Protein AF-A0A1F9KBW1-F1 (afdb_monomer)

Sequence (124 aa):
MALYDVVGKALDIPAYDLLGGRCRERVTIAHSIGLMEIDKAVEEALQVKDEGVKAIKLKGGQAPGRDLELVRRVREAMGPDIQISVDANQGYPAPNAAIRVIRAMAEYGLRYMEQPVEGIDAMA

Mean predicted aligned error: 3.18 Å

Solvent-accessible surface area (backbone atoms only — not comparable to full-atom values): 7148 Å² total; per-residue (Å²): 108,68,69,50,51,54,51,18,61,76,67,76,44,63,57,51,55,82,71,78,39,88,86,67,96,77,78,90,64,60,50,74,45,68,85,66,59,59,69,57,50,37,53,51,53,52,53,45,46,76,74,64,53,56,28,37,32,40,50,40,34,84,44,63,69,61,40,42,50,42,52,51,53,38,40,68,73,67,41,87,82,50,41,38,28,37,36,17,80,32,42,27,96,39,55,71,59,34,52,54,42,53,59,66,40,50,85,71,56,57,75,48,78,39,51,43,33,63,60,69,80,59,73,109

Radius of gyration: 18.23 Å; Cα contacts (8 Å, |Δi|>4): 181; chains: 1; bounding box: 47×36×40 Å

Nearest PDB structures (foldseek):
  3q45-assembly3_C  TM=9.424E-01  e=3.579E-09  Cytophaga hutchinsonii ATCC 33406
  5olc-assembly1_F  TM=9.541E-01  e=7.162E-09  Zobellia gal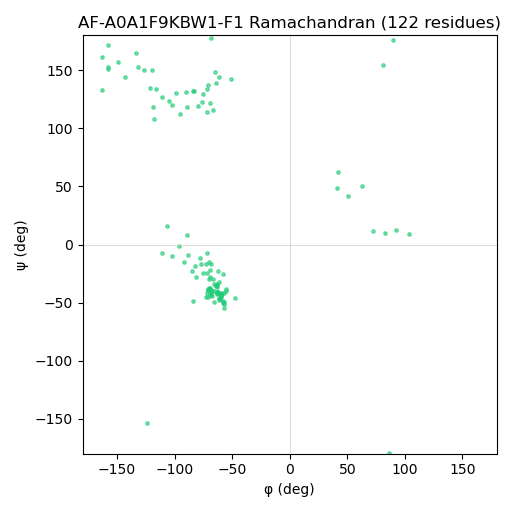actanivorans
  3jva-assembly1_C  TM=9.446E-01  e=8.654E-09  Enterococcus faecalis V583
  2p88-assembly1_C  TM=9.632E-01  e=3.055E-08  Bacillus cereus ATCC 14579
  3jva-assembly1_G  TM=9.440E-01  e=2.693E-08  Enterococcus faecalis V583

pLDDT: mean 96.61, std 2.43, range [80.75, 98.75]

Secondary structure (DSSP, 8-state):
-HHHHHHHHHTT--TTGGGTS---S--PPEEEE-S--HHHHHHHHHHHHHTT-SEEEEE--S-HHHHHHHHHHHHHHH-TTSEEEEE-TT-SSSHHHHHHHHHHHGGG-EEEEE--SSSSTTT-

Foldseek 3Di:
DVVLVVVCVVVVHDSCVVVVDDPDPDDQDAAEQDDDDLVVSLVVLLVVVVVVHQEYEYEALQALVRVLVSLVSNLVSNDLRHAYEYENVQSQDALVRLVVSVVSSVVSPHPYYHNNHPDPVRVD

Structure (mmCIF, N/CA/C/O backbone):
data_AF-A0A1F9KBW1-F1
#
_entry.id   AF-A0A1F9KBW1-F1
#
loop_
_atom_site.group_PDB
_atom_site.id
_atom_site.type_symbol
_atom_site.label_atom_id
_atom_site.label_alt_id
_atom_site.label_comp_id
_atom_site.label_asym_id
_atom_site.label_entity_id
_atom_site.label_seq_id
_atom_site.pdbx_PDB_ins_code
_atom_site.Cartn_x
_atom_site.Cartn_y
_atom_site.Cartn_z
_atom_site.occupancy
_atom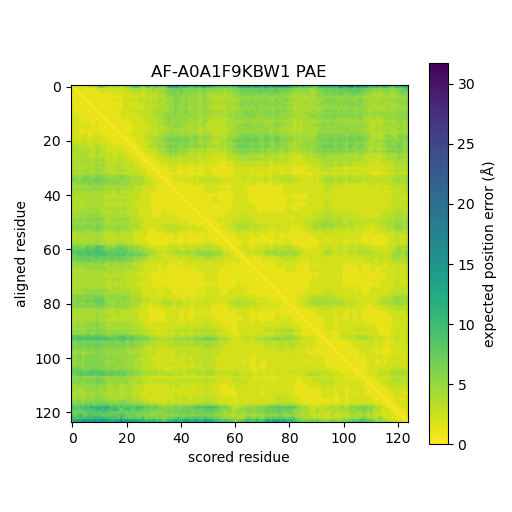_site.B_iso_or_equiv
_atom_site.auth_seq_id
_atom_site.auth_comp_id
_atom_site.auth_asym_id
_atom_site.auth_atom_id
_atom_site.pdbx_PDB_model_num
ATOM 1 N N . MET A 1 1 ? -22.667 -4.791 4.648 1.00 86.75 1 MET A N 1
ATOM 2 C CA . MET A 1 1 ? -22.429 -3.570 5.455 1.00 86.75 1 MET A CA 1
ATOM 3 C C . MET A 1 1 ? -23.694 -3.084 6.158 1.00 86.75 1 MET A C 1
ATOM 5 O O . MET A 1 1 ? -23.646 -2.974 7.371 1.00 86.75 1 MET A O 1
ATOM 9 N N . ALA A 1 2 ? -24.825 -2.889 5.464 1.00 97.56 2 ALA A N 1
ATOM 10 C CA . ALA A 1 2 ? -26.067 -2.394 6.086 1.00 97.56 2 ALA A CA 1
ATOM 11 C C . ALA A 1 2 ? -26.566 -3.225 7.289 1.00 97.56 2 ALA A C 1
ATOM 13 O O . ALA A 1 2 ? -26.975 -2.652 8.291 1.00 97.56 2 ALA A O 1
ATOM 14 N N . LEU A 1 3 ? -26.472 -4.562 7.226 1.00 98.06 3 LEU A N 1
ATOM 15 C CA . LEU A 1 3 ? -26.858 -5.434 8.346 1.00 98.06 3 LEU A CA 1
ATOM 16 C C . LEU A 1 3 ? -26.003 -5.208 9.606 1.00 98.06 3 LEU A C 1
ATOM 18 O O . LEU A 1 3 ? -26.539 -5.163 10.704 1.00 98.06 3 LEU A O 1
ATOM 22 N N . TYR A 1 4 ? -24.691 -5.016 9.456 1.00 97.81 4 TYR A N 1
ATOM 23 C CA . TYR A 1 4 ? -23.812 -4.725 10.593 1.00 97.81 4 TYR A CA 1
ATOM 24 C C . TYR A 1 4 ? -24.079 -3.335 11.179 1.00 97.81 4 TYR A C 1
ATOM 26 O O . TYR A 1 4 ? -24.047 -3.171 12.392 1.00 97.81 4 TYR A O 1
ATOM 34 N N . ASP A 1 5 ? -24.378 -2.351 10.327 1.00 98.44 5 ASP A N 1
ATOM 35 C CA . ASP A 1 5 ? -24.702 -0.987 10.754 1.00 98.44 5 ASP A CA 1
ATOM 36 C C . ASP A 1 5 ? -26.012 -0.932 11.556 1.00 98.44 5 ASP A C 1
ATOM 38 O O . ASP A 1 5 ? -26.033 -0.394 12.661 1.00 98.44 5 ASP A O 1
ATOM 42 N N . VAL A 1 6 ? -27.093 -1.541 11.048 1.00 98.38 6 VAL A N 1
ATOM 43 C CA . VAL A 1 6 ? -28.387 -1.539 11.752 1.00 98.38 6 VAL A CA 1
ATOM 44 C C . VAL A 1 6 ? -28.324 -2.311 13.070 1.00 98.38 6 VAL A C 1
ATOM 46 O O . VAL A 1 6 ? -28.866 -1.842 14.067 1.00 98.38 6 VAL A O 1
ATOM 49 N N . VAL A 1 7 ? -27.627 -3.453 13.109 1.00 98.50 7 VAL A N 1
ATOM 50 C CA . VAL A 1 7 ? -27.462 -4.237 14.342 1.00 98.50 7 VAL A CA 1
ATOM 51 C C . VAL A 1 7 ? -26.602 -3.481 15.355 1.00 98.50 7 VAL A C 1
ATOM 53 O O . VAL A 1 7 ? -26.982 -3.406 16.519 1.00 98.50 7 VAL A O 1
ATOM 56 N N . GLY A 1 8 ? -25.491 -2.871 14.927 1.00 98.19 8 GLY A N 1
ATOM 57 C CA . GLY A 1 8 ? -24.637 -2.069 15.808 1.00 98.19 8 GLY A CA 1
ATOM 58 C C . GLY A 1 8 ? -25.387 -0.887 16.422 1.00 98.19 8 GLY A C 1
ATOM 59 O O . GLY A 1 8 ? -25.353 -0.702 17.633 1.00 98.19 8 GLY A O 1
ATOM 60 N N . LYS A 1 9 ? -26.160 -0.154 15.610 1.00 98.44 9 LYS A N 1
ATOM 61 C CA . LYS A 1 9 ? -27.018 0.947 16.082 1.00 98.44 9 LYS A CA 1
ATOM 62 C C . LYS A 1 9 ? -28.112 0.484 17.042 1.00 98.44 9 LYS A C 1
ATOM 64 O O . LYS A 1 9 ? -28.361 1.157 18.033 1.00 98.44 9 LYS A O 1
ATOM 69 N N . ALA A 1 10 ? -28.766 -0.646 16.763 1.00 98.56 10 ALA A N 1
ATOM 70 C CA . ALA A 1 10 ? -29.820 -1.183 17.628 1.00 98.56 10 ALA A CA 1
ATOM 71 C C . ALA A 1 10 ? -29.291 -1.640 18.997 1.00 98.56 10 ALA A C 1
ATOM 73 O O . ALA A 1 10 ? -30.026 -1.606 19.980 1.00 98.56 10 ALA A O 1
ATOM 74 N N . LEU A 1 11 ? -28.030 -2.071 19.049 1.00 98.25 11 LEU A N 1
ATOM 75 C CA . LEU A 1 11 ? -27.349 -2.522 20.261 1.00 98.25 11 LEU A CA 1
ATOM 76 C C . LEU A 1 11 ? -26.494 -1.428 20.928 1.00 98.25 11 LEU A C 1
ATOM 78 O O . LEU A 1 11 ? -25.893 -1.703 21.960 1.00 98.25 11 LEU A O 1
ATOM 82 N N . ASP A 1 12 ? -26.434 -0.222 20.351 1.00 98.31 12 ASP A N 1
ATOM 83 C CA . ASP A 1 12 ? -25.566 0.891 20.771 1.00 98.31 12 ASP A CA 1
ATOM 84 C C . ASP A 1 12 ? -24.083 0.495 20.933 1.00 98.31 12 ASP A C 1
ATOM 86 O O . ASP A 1 12 ? -23.395 0.882 21.877 1.00 98.31 12 ASP A O 1
ATOM 90 N N . ILE A 1 13 ? -23.580 -0.311 19.993 1.00 98.38 13 ILE A N 1
ATOM 91 C CA . ILE A 1 13 ? -22.180 -0.753 19.950 1.00 98.38 13 ILE A CA 1
ATOM 92 C C . ILE A 1 13 ? -21.539 -0.453 18.591 1.00 98.38 13 ILE A C 1
ATOM 94 O O . ILE A 1 13 ? -22.204 -0.472 17.548 1.00 98.38 13 ILE A O 1
ATOM 98 N N . PRO A 1 14 ? -20.220 -0.207 18.551 1.00 97.56 14 PRO A N 1
ATOM 99 C CA . PRO A 1 14 ? -19.496 -0.076 17.296 1.00 97.56 14 PRO A CA 1
ATOM 100 C C . PRO A 1 14 ? -19.487 -1.398 16.513 1.00 97.56 14 PRO A C 1
ATOM 102 O O . PRO A 1 14 ? -19.411 -2.486 17.078 1.00 97.56 14 PRO A O 1
ATOM 105 N N . ALA A 1 15 ? -19.470 -1.313 15.179 1.00 97.06 15 ALA A N 1
ATOM 106 C CA . ALA A 1 15 ? -19.548 -2.491 14.308 1.00 97.06 15 ALA A CA 1
ATOM 107 C C . ALA A 1 15 ? -18.428 -3.528 14.538 1.00 97.06 15 ALA A C 1
ATOM 109 O O . ALA A 1 15 ? -18.633 -4.706 14.261 1.00 97.06 15 ALA A O 1
ATOM 110 N N . TYR A 1 16 ? -17.257 -3.123 15.049 1.00 96.75 16 TYR A N 1
ATOM 111 C CA . TYR A 1 16 ? -16.171 -4.064 15.343 1.00 96.75 16 TYR A CA 1
ATOM 112 C C . TYR A 1 16 ? -16.481 -5.002 16.520 1.00 96.75 16 TYR A C 1
ATOM 114 O O . TYR A 1 16 ? -15.912 -6.089 16.572 1.00 96.75 16 TYR A O 1
ATOM 12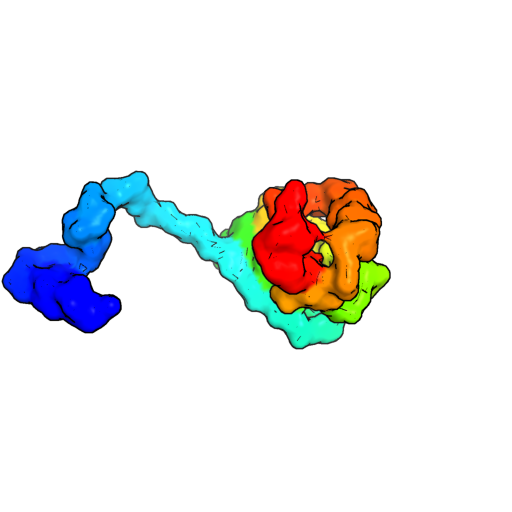2 N N . ASP A 1 17 ? -17.398 -4.649 17.427 1.00 97.56 17 ASP A N 1
ATOM 123 C CA . ASP A 1 17 ? -17.792 -5.533 18.534 1.00 97.56 17 ASP A CA 1
ATOM 124 C C . ASP A 1 17 ? -18.598 -6.735 18.035 1.00 97.56 17 ASP A C 1
ATOM 126 O O . ASP A 1 17 ? -18.440 -7.846 18.539 1.00 97.56 17 ASP A O 1
ATOM 130 N N . LEU A 1 18 ? -19.342 -6.562 16.938 1.00 97.50 18 LEU A N 1
ATOM 131 C CA . LEU A 1 18 ? -19.983 -7.666 16.214 1.00 97.50 18 LEU A CA 1
ATOM 132 C C . LEU A 1 18 ? -18.970 -8.593 15.518 1.00 97.50 18 LEU A C 1
ATOM 134 O O . LEU A 1 18 ? -19.324 -9.698 15.114 1.00 97.50 18 LEU A O 1
ATOM 138 N N . LEU A 1 19 ? -17.726 -8.138 15.346 1.00 96.88 19 LEU A N 1
ATOM 139 C CA . LEU A 1 19 ? -16.647 -8.842 14.647 1.00 96.88 19 LEU A CA 1
ATOM 140 C C . LEU A 1 19 ? -15.582 -9.400 15.607 1.00 96.88 19 LEU A C 1
ATOM 142 O O . LEU A 1 19 ? -14.491 -9.758 15.166 1.00 96.88 19 LEU A O 1
ATOM 146 N N . GLY A 1 20 ? -15.887 -9.483 16.907 1.00 96.94 20 GLY A N 1
ATOM 147 C CA . GLY A 1 20 ? -14.981 -10.027 17.925 1.00 96.94 20 GLY A CA 1
ATOM 148 C C . GLY A 1 20 ? -14.290 -8.982 18.806 1.00 96.94 20 GLY A C 1
ATOM 149 O O . GLY A 1 20 ? -13.405 -9.341 19.580 1.00 96.94 20 GLY A O 1
ATOM 150 N N . GLY A 1 21 ? -14.693 -7.713 18.723 1.00 97.44 21 GLY A N 1
ATOM 151 C CA . GLY A 1 21 ? -14.215 -6.656 19.613 1.00 97.44 21 GLY A CA 1
ATOM 152 C C . GLY A 1 21 ? -12.958 -5.932 19.133 1.00 97.44 21 GLY A C 1
ATOM 153 O O . GLY A 1 21 ? -12.350 -6.248 18.104 1.00 97.44 21 GLY A O 1
ATOM 154 N N . ARG A 1 22 ? -12.556 -4.905 19.890 1.00 97.44 22 ARG A N 1
ATOM 155 C CA . ARG A 1 22 ? -11.347 -4.122 19.603 1.00 97.44 22 ARG A CA 1
ATOM 156 C C . ARG A 1 22 ? -10.090 -4.984 19.773 1.00 97.44 22 ARG A C 1
ATOM 158 O O . ARG A 1 22 ? -9.743 -5.371 20.880 1.00 97.44 22 ARG A O 1
ATOM 165 N N . CYS A 1 23 ? -9.356 -5.210 18.681 1.00 97.31 23 CYS A N 1
ATOM 166 C CA . CYS A 1 23 ? -8.067 -5.925 18.697 1.00 97.31 23 CYS A CA 1
ATOM 167 C C . CYS A 1 23 ? -6.833 -5.010 18.602 1.00 97.31 23 CYS A C 1
ATOM 169 O O . CYS A 1 23 ? -5.702 -5.475 18.732 1.00 97.31 23 CYS A O 1
ATOM 171 N N . ARG A 1 24 ? -7.028 -3.717 18.320 1.00 96.88 24 ARG A N 1
ATOM 172 C CA . ARG A 1 24 ? -5.968 -2.705 18.214 1.00 96.88 24 ARG A CA 1
ATOM 173 C C . ARG A 1 24 ? -6.540 -1.307 18.425 1.00 96.88 24 ARG A C 1
ATOM 175 O O . ARG A 1 24 ? -7.680 -1.053 18.050 1.00 96.88 24 ARG A O 1
ATOM 182 N N . GLU A 1 25 ? -5.717 -0.396 18.934 1.00 97.19 25 GLU A N 1
ATOM 183 C CA . GLU A 1 25 ? -6.109 1.009 19.143 1.00 97.19 25 GLU A CA 1
ATOM 184 C C . GLU A 1 25 ? -6.015 1.868 17.879 1.00 97.19 25 GLU A C 1
ATOM 186 O O . GLU A 1 25 ? -6.719 2.864 17.741 1.00 97.19 25 GLU A O 1
ATOM 191 N N . ARG A 1 26 ? -5.125 1.504 16.951 1.00 95.44 26 ARG A N 1
ATOM 192 C CA . ARG A 1 2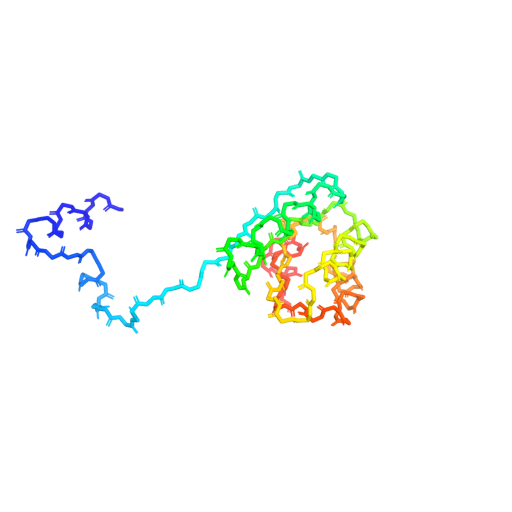6 ? -4.846 2.272 15.731 1.00 95.44 26 ARG A CA 1
ATOM 193 C C . ARG A 1 26 ? -4.428 1.371 14.578 1.00 95.44 26 ARG A C 1
ATOM 195 O O . ARG A 1 26 ? -3.925 0.268 14.793 1.00 95.44 26 ARG A O 1
ATOM 202 N N . VAL A 1 27 ? -4.617 1.868 13.360 1.00 95.06 27 VAL A N 1
ATOM 203 C CA . VAL A 1 27 ? -4.201 1.225 12.107 1.00 95.06 27 VAL A CA 1
ATOM 204 C C . VAL A 1 27 ? -3.259 2.169 11.371 1.00 95.06 27 VAL A C 1
ATOM 206 O O . VAL A 1 27 ? -3.538 3.361 11.266 1.00 95.06 27 VAL A O 1
ATOM 209 N N . THR A 1 28 ? -2.145 1.646 10.859 1.00 93.88 28 THR A N 1
ATOM 210 C CA . THR A 1 28 ? -1.276 2.404 9.954 1.00 93.88 28 THR A CA 1
ATOM 211 C C . THR A 1 28 ? -1.989 2.600 8.625 1.00 93.88 28 THR A C 1
ATOM 213 O O . THR A 1 28 ? -2.341 1.623 7.965 1.00 93.88 28 THR A O 1
ATOM 216 N N . ILE A 1 29 ? -2.171 3.854 8.226 1.00 95.31 29 ILE A N 1
ATOM 217 C CA . ILE A 1 29 ? -2.697 4.194 6.907 1.00 95.31 29 ILE A CA 1
ATOM 218 C C . ILE A 1 29 ? -1.545 4.190 5.904 1.00 95.31 29 ILE A C 1
ATOM 220 O O . ILE A 1 29 ? -0.482 4.754 6.171 1.00 95.31 29 ILE A O 1
ATOM 224 N N . ALA A 1 30 ? -1.761 3.524 4.770 1.00 97.00 30 ALA A N 1
ATOM 225 C CA . ALA A 1 30 ? -0.877 3.596 3.618 1.00 97.00 30 ALA A CA 1
ATOM 226 C C . ALA A 1 30 ? -1.499 4.526 2.575 1.00 97.00 30 ALA A C 1
ATOM 228 O O . ALA A 1 30 ? -2.607 4.262 2.101 1.00 97.00 30 ALA A O 1
ATOM 229 N N . HIS A 1 31 ? -0.796 5.599 2.219 1.00 98.31 31 HIS A N 1
ATOM 230 C CA . HIS A 1 31 ? -1.263 6.510 1.177 1.00 98.31 31 HIS A CA 1
ATOM 231 C C . HIS A 1 31 ? -1.058 5.882 -0.203 1.00 98.31 31 HIS A C 1
ATOM 233 O O . HIS A 1 31 ? 0.026 5.378 -0.496 1.00 98.31 31 HIS A O 1
ATOM 239 N N . SER A 1 32 ? -2.095 5.868 -1.038 1.00 98.12 32 SER A N 1
ATOM 240 C CA . SER A 1 32 ? -2.018 5.283 -2.381 1.00 98.12 32 SER A CA 1
ATOM 241 C C . SER A 1 32 ? -1.708 6.361 -3.408 1.00 98.12 32 SER A C 1
ATOM 243 O O . SER A 1 32 ? -2.561 7.195 -3.687 1.00 98.12 32 SER A O 1
ATOM 245 N N . ILE A 1 33 ? -0.516 6.297 -3.995 1.00 98.31 33 ILE A N 1
ATOM 246 C CA . ILE A 1 33 ? -0.082 7.191 -5.068 1.00 98.31 33 ILE A CA 1
ATOM 247 C C . ILE A 1 33 ? -0.492 6.560 -6.397 1.00 98.31 33 ILE A C 1
ATOM 249 O O . ILE A 1 33 ? -0.091 5.436 -6.723 1.00 98.31 33 ILE A O 1
ATOM 253 N N . GLY A 1 34 ? -1.344 7.273 -7.131 1.00 97.44 34 GLY A N 1
ATOM 254 C CA . GLY A 1 34 ? -1.927 6.816 -8.389 1.00 97.44 34 GLY A CA 1
ATOM 255 C C . GLY A 1 34 ? -0.928 6.703 -9.545 1.00 97.44 34 GLY A C 1
ATOM 256 O O . GLY A 1 34 ? 0.249 7.041 -9.429 1.00 97.44 34 GLY A O 1
ATOM 257 N N . LEU A 1 35 ? -1.423 6.241 -10.697 1.00 95.44 35 LEU A N 1
ATOM 258 C CA . LEU A 1 35 ? -0.658 6.269 -11.944 1.00 95.44 35 LEU A CA 1
ATOM 259 C C . LEU A 1 35 ? -0.544 7.714 -12.439 1.00 95.44 35 LEU A C 1
ATOM 261 O O . LEU A 1 35 ? -1.540 8.326 -12.819 1.00 95.44 35 LEU A O 1
ATOM 265 N N . MET A 1 36 ? 0.675 8.241 -12.438 1.00 96.69 36 MET A N 1
ATOM 266 C CA . MET A 1 36 ? 1.007 9.595 -12.883 1.00 96.69 36 MET A CA 1
ATOM 267 C C . MET A 1 36 ? 2.484 9.688 -13.256 1.00 96.69 36 MET A C 1
ATOM 269 O O . MET A 1 36 ? 3.248 8.759 -12.989 1.00 96.69 36 MET A O 1
ATOM 273 N N . GLU A 1 37 ? 2.901 10.811 -13.837 1.00 97.81 37 GLU A N 1
ATOM 274 C CA . GLU A 1 37 ? 4.315 11.091 -14.101 1.00 97.81 37 GLU A CA 1
ATOM 275 C C . GLU A 1 37 ? 5.183 10.902 -12.851 1.00 97.81 37 GLU A C 1
ATOM 277 O O . GLU A 1 37 ? 4.772 11.233 -11.740 1.00 97.81 37 GLU A O 1
ATOM 282 N N . ILE A 1 38 ? 6.396 10.368 -13.028 1.00 98.50 38 ILE A N 1
ATOM 283 C CA . ILE A 1 38 ? 7.266 9.996 -11.899 1.00 98.50 38 ILE A CA 1
ATOM 284 C C . ILE A 1 38 ? 7.562 11.201 -11.008 1.00 98.50 38 ILE A C 1
ATOM 286 O O . ILE A 1 38 ? 7.499 11.081 -9.788 1.00 98.50 38 ILE A O 1
ATOM 290 N N . ASP A 1 39 ? 7.820 12.369 -11.594 1.00 98.50 39 ASP A N 1
ATOM 291 C CA . ASP A 1 39 ? 8.095 13.575 -10.811 1.00 98.50 39 ASP A CA 1
ATOM 292 C C . ASP A 1 39 ? 6.878 14.001 -9.976 1.00 98.50 39 ASP A C 1
ATOM 294 O O . ASP A 1 39 ? 7.036 14.384 -8.821 1.00 98.50 39 ASP A O 1
ATOM 298 N N . LYS A 1 40 ? 5.655 13.823 -10.497 1.00 98.69 40 LYS A N 1
ATOM 299 C CA . LYS A 1 40 ? 4.419 14.078 -9.742 1.00 98.69 40 LYS A CA 1
ATOM 300 C C . LYS A 1 40 ? 4.218 13.077 -8.610 1.00 98.69 40 LYS A C 1
ATOM 302 O O . LYS A 1 40 ? 3.846 13.475 -7.512 1.00 98.69 40 LYS A O 1
ATOM 307 N N . ALA A 1 41 ? 4.539 11.807 -8.843 1.00 98.62 41 ALA A N 1
ATOM 308 C CA . ALA A 1 41 ? 4.500 10.793 -7.795 1.00 98.62 41 ALA A CA 1
ATOM 309 C C . ALA A 1 41 ? 5.510 11.090 -6.673 1.00 98.62 41 ALA A C 1
ATOM 311 O O . ALA A 1 41 ? 5.213 10.861 -5.504 1.00 98.62 41 ALA A O 1
ATOM 312 N N . VAL A 1 42 ? 6.691 11.619 -7.010 1.00 98.75 42 VAL A N 1
ATOM 313 C CA . VAL A 1 42 ? 7.697 12.051 -6.026 1.00 98.75 42 VAL A CA 1
ATOM 314 C C . VAL A 1 42 ? 7.231 13.287 -5.253 1.00 98.75 42 VAL A C 1
ATOM 316 O O . VAL A 1 42 ? 7.382 13.318 -4.033 1.00 98.75 42 VAL A O 1
ATOM 319 N N . GLU A 1 43 ? 6.649 14.283 -5.928 1.00 98.69 43 GLU A N 1
ATOM 320 C CA . GLU A 1 43 ? 6.058 15.463 -5.278 1.00 98.69 43 GLU A CA 1
ATOM 321 C C . GLU A 1 43 ? 4.974 15.056 -4.268 1.00 98.69 43 GLU A C 1
ATOM 323 O O . GLU A 1 43 ? 5.031 15.459 -3.106 1.00 98.69 43 GLU A O 1
ATOM 328 N N . GLU A 1 44 ? 4.034 14.200 -4.678 1.00 98.69 44 GLU A N 1
ATOM 329 C CA . GLU A 1 44 ? 2.977 13.695 -3.798 1.00 98.69 44 GLU A CA 1
ATOM 330 C C . GLU A 1 44 ? 3.553 12.876 -2.638 1.00 98.69 44 GLU A C 1
ATOM 332 O O . GLU A 1 44 ? 3.151 13.065 -1.492 1.00 98.69 44 GLU A O 1
ATOM 337 N N . ALA A 1 45 ? 4.542 12.014 -2.901 1.00 98.44 45 ALA A N 1
ATOM 338 C CA . ALA A 1 45 ? 5.227 11.238 -1.870 1.00 98.44 45 ALA A CA 1
ATOM 339 C C . ALA A 1 45 ? 5.857 12.129 -0.785 1.00 98.44 45 ALA A C 1
ATOM 341 O O . ALA A 1 45 ? 5.765 11.818 0.404 1.00 98.44 45 ALA A O 1
ATOM 342 N N . LEU A 1 46 ? 6.482 13.242 -1.176 1.00 98.25 46 LEU A N 1
ATOM 343 C CA . LEU A 1 46 ? 7.047 14.211 -0.236 1.00 98.25 46 LEU A CA 1
ATOM 344 C C . LEU A 1 46 ? 5.957 14.950 0.542 1.00 98.25 46 LEU A C 1
ATOM 346 O O . LEU A 1 46 ? 6.077 15.076 1.758 1.00 98.25 46 LEU A O 1
ATOM 350 N N . GLN A 1 47 ? 4.867 15.349 -0.117 1.00 98.31 47 GLN A N 1
ATOM 351 C CA . GLN A 1 47 ? 3.735 15.980 0.559 1.00 98.31 47 GLN A CA 1
ATOM 352 C C . GLN A 1 47 ? 3.174 15.078 1.668 1.00 98.31 47 GLN A C 1
ATOM 354 O O . GLN A 1 47 ? 3.049 15.498 2.817 1.00 98.31 47 GLN A O 1
ATOM 359 N N . VAL A 1 48 ? 2.886 13.812 1.362 1.00 97.62 48 VAL A N 1
ATOM 360 C CA . VAL A 1 48 ? 2.288 12.906 2.356 1.00 97.62 48 VAL A CA 1
ATOM 361 C C . VAL A 1 48 ? 3.276 12.502 3.448 1.00 97.62 48 VAL A C 1
ATOM 363 O O . VAL A 1 48 ? 2.878 12.194 4.574 1.00 97.62 48 VAL A O 1
ATOM 366 N N . LYS A 1 49 ? 4.585 12.540 3.162 1.00 96.06 49 LYS A N 1
ATOM 367 C CA . LYS A 1 49 ? 5.625 12.385 4.186 1.00 96.06 49 LYS A CA 1
ATOM 368 C C . LYS A 1 49 ? 5.526 13.494 5.237 1.00 96.06 49 LYS A C 1
ATOM 370 O O . LYS A 1 49 ? 5.619 13.181 6.426 1.00 96.06 49 LYS A O 1
ATOM 375 N N . ASP A 1 50 ? 5.291 14.735 4.816 1.00 96.25 50 ASP A N 1
ATOM 376 C CA . ASP A 1 50 ? 5.116 15.883 5.715 1.00 96.25 50 ASP A CA 1
ATOM 377 C C . ASP A 1 50 ? 3.803 15.800 6.514 1.00 96.25 50 ASP A C 1
ATOM 379 O O . ASP A 1 50 ? 3.742 16.237 7.663 1.00 96.25 50 ASP A O 1
ATOM 383 N N . GLU A 1 51 ? 2.781 15.130 5.971 1.00 96.31 51 GLU A N 1
ATOM 384 C CA . GLU A 1 51 ? 1.545 14.767 6.687 1.00 96.31 51 GLU A CA 1
ATOM 385 C C . GLU A 1 51 ? 1.754 13.637 7.722 1.00 96.31 51 GLU A C 1
ATOM 387 O O . GLU A 1 51 ? 0.867 13.326 8.522 1.00 96.31 51 GLU A O 1
ATOM 392 N N . GLY A 1 52 ? 2.944 13.027 7.752 1.00 95.81 52 GLY A N 1
ATOM 393 C CA . GLY A 1 52 ? 3.354 12.051 8.759 1.00 95.81 52 GLY A CA 1
ATOM 394 C C . GLY A 1 52 ? 3.088 10.590 8.393 1.00 95.81 52 GLY A C 1
ATOM 395 O O . GLY A 1 52 ? 3.220 9.720 9.267 1.00 95.81 52 GLY A O 1
ATOM 396 N N . VAL A 1 53 ? 2.750 10.283 7.132 1.00 96.38 53 VAL A N 1
ATOM 397 C CA . VAL A 1 53 ? 2.514 8.895 6.709 1.00 96.38 53 VAL A CA 1
ATOM 398 C C . VAL A 1 53 ? 3.770 8.042 6.884 1.00 96.38 53 VAL A C 1
ATOM 400 O O . VAL A 1 53 ? 4.905 8.486 6.708 1.00 96.38 53 VAL A O 1
ATOM 403 N N . LYS A 1 54 ? 3.561 6.777 7.257 1.00 96.69 54 LYS A N 1
ATOM 404 C CA . LYS A 1 54 ? 4.640 5.795 7.468 1.00 96.69 54 LYS A CA 1
ATOM 405 C C . LYS A 1 54 ? 4.664 4.693 6.412 1.00 96.69 54 LYS A C 1
ATOM 407 O O . LYS A 1 54 ? 5.601 3.897 6.376 1.00 96.69 54 LYS A O 1
ATOM 412 N N . ALA A 1 55 ? 3.653 4.659 5.550 1.00 98.19 55 ALA A N 1
ATOM 413 C CA . ALA A 1 55 ? 3.542 3.708 4.463 1.00 98.19 55 ALA A CA 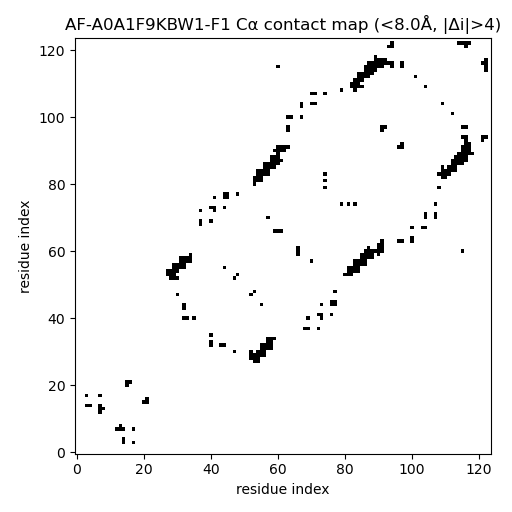1
ATOM 414 C C . ALA A 1 55 ? 2.925 4.371 3.230 1.00 98.19 55 ALA A C 1
ATOM 416 O O . ALA A 1 55 ? 2.011 5.188 3.351 1.00 98.19 55 ALA A O 1
ATOM 417 N N . ILE A 1 56 ? 3.398 3.969 2.056 1.00 98.50 56 ILE A N 1
ATOM 418 C CA . ILE A 1 56 ? 2.820 4.334 0.766 1.00 98.50 56 ILE A CA 1
ATOM 419 C C . ILE A 1 56 ? 2.639 3.093 -0.112 1.00 98.50 56 ILE A C 1
ATOM 421 O O . ILE A 1 56 ? 3.366 2.099 0.013 1.00 98.50 56 ILE A O 1
ATOM 425 N N . LYS A 1 57 ? 1.665 3.161 -1.017 1.00 98.62 57 LYS A N 1
ATOM 426 C CA . LYS A 1 57 ? 1.445 2.191 -2.087 1.00 98.62 57 LYS A CA 1
ATOM 427 C C . LYS A 1 57 ? 1.583 2.903 -3.427 1.00 98.62 57 LYS A C 1
ATOM 429 O O . LYS A 1 57 ? 0.808 3.806 -3.722 1.00 98.62 57 LYS A O 1
ATOM 434 N N . LEU A 1 58 ? 2.551 2.483 -4.230 1.00 98.50 58 LEU A N 1
ATOM 435 C CA . LEU A 1 58 ? 2.764 2.984 -5.583 1.00 98.50 58 LEU A CA 1
ATOM 436 C C . LEU A 1 58 ? 1.973 2.130 -6.571 1.00 98.50 58 LEU A C 1
ATOM 438 O O . LEU A 1 58 ? 2.068 0.900 -6.536 1.00 98.50 58 LEU A O 1
ATOM 442 N N . LYS A 1 59 ? 1.220 2.763 -7.470 1.00 98.19 59 LYS A N 1
ATOM 443 C CA . LYS A 1 59 ? 0.653 2.068 -8.628 1.00 98.19 59 LYS A CA 1
ATOM 444 C C . LYS A 1 59 ? 1.740 1.833 -9.680 1.00 98.19 59 LYS A C 1
ATOM 446 O O . LYS A 1 59 ? 2.381 2.778 -10.129 1.00 98.19 59 LYS A O 1
ATOM 451 N N . GLY A 1 60 ? 1.950 0.568 -10.034 1.00 95.62 60 GLY A N 1
ATOM 452 C CA . GLY A 1 60 ? 2.885 0.122 -11.069 1.00 95.62 60 GLY A CA 1
ATOM 453 C C . GLY A 1 60 ? 2.174 -0.710 -12.135 1.00 95.62 60 GLY A C 1
ATOM 454 O O . GLY A 1 60 ? 0.971 -0.563 -12.342 1.00 95.62 60 GLY A O 1
ATOM 455 N N . GLY A 1 61 ? 2.909 -1.604 -12.797 1.00 94.12 61 GLY A N 1
ATOM 456 C CA . GLY A 1 61 ? 2.362 -2.507 -13.809 1.00 94.12 61 GLY A CA 1
A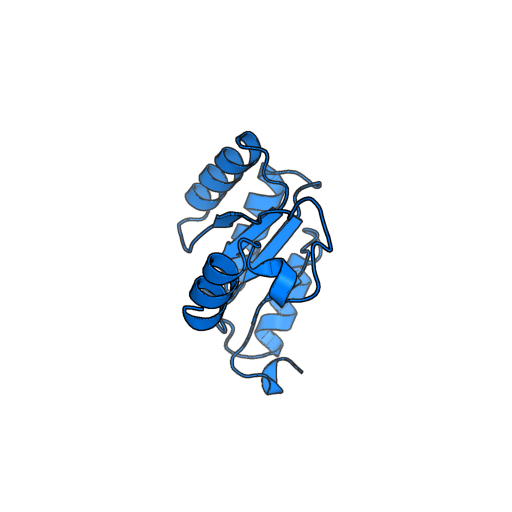TOM 457 C C . GLY A 1 61 ? 2.239 -1.880 -15.198 1.00 94.12 61 GLY A C 1
ATOM 458 O O . GLY A 1 61 ? 1.633 -2.482 -16.076 1.00 94.12 61 GLY A O 1
ATOM 459 N N . GLN A 1 62 ? 2.805 -0.690 -15.432 1.00 93.12 62 GLN A N 1
ATOM 460 C CA . GLN A 1 62 ? 2.796 -0.077 -16.767 1.00 93.12 62 GLN A CA 1
ATOM 461 C C . GLN A 1 62 ? 3.943 -0.597 -17.631 1.00 93.12 62 GLN A C 1
ATOM 463 O O . GLN A 1 62 ? 3.749 -0.959 -18.790 1.00 93.12 62 GLN A O 1
ATOM 468 N N . ALA A 1 63 ? 5.155 -0.603 -17.078 1.00 93.25 63 ALA A N 1
ATOM 469 C CA . ALA A 1 63 ? 6.341 -1.097 -17.758 1.00 93.25 63 ALA A CA 1
ATOM 470 C C . ALA A 1 63 ? 7.461 -1.347 -16.736 1.00 93.25 63 ALA A C 1
ATOM 472 O O . ALA A 1 63 ? 7.779 -0.437 -15.970 1.00 93.25 63 ALA A O 1
ATOM 473 N N . PRO A 1 64 ? 8.156 -2.502 -16.782 1.00 93.12 64 PRO A N 1
ATOM 474 C CA . PRO A 1 64 ? 9.193 -2.856 -15.811 1.00 93.12 64 PRO A CA 1
ATOM 475 C C . PRO A 1 64 ? 10.234 -1.765 -15.520 1.00 93.12 64 PRO A C 1
ATOM 477 O O . PRO A 1 64 ? 10.543 -1.500 -14.363 1.00 93.12 64 PRO A O 1
ATOM 480 N N . GLY A 1 65 ? 10.770 -1.112 -16.558 1.00 94.69 65 GLY A N 1
ATOM 481 C CA . GLY A 1 65 ? 11.790 -0.070 -16.385 1.00 94.69 65 GLY A CA 1
ATOM 482 C C . GLY A 1 65 ? 11.239 1.214 -15.763 1.00 94.69 65 GLY A C 1
ATOM 483 O O . GLY A 1 65 ? 11.886 1.831 -14.925 1.00 94.69 65 GLY A O 1
ATOM 484 N N . ARG A 1 66 ? 10.012 1.583 -16.134 1.00 96.44 66 ARG A N 1
ATOM 485 C CA . ARG A 1 66 ? 9.321 2.766 -15.619 1.00 96.44 66 ARG A CA 1
ATOM 486 C C . ARG A 1 66 ? 8.904 2.581 -14.159 1.00 96.44 66 ARG A C 1
ATOM 488 O O . ARG A 1 66 ? 8.996 3.521 -13.375 1.00 96.44 66 ARG A O 1
ATOM 495 N N . ASP A 1 67 ? 8.468 1.378 -13.797 1.00 97.31 67 ASP A N 1
ATOM 496 C CA . ASP A 1 67 ? 8.083 1.044 -12.426 1.00 97.31 67 ASP A CA 1
ATOM 497 C C . ASP A 1 67 ? 9.317 0.977 -11.513 1.00 97.31 67 ASP A C 1
ATOM 499 O O . ASP A 1 67 ? 9.277 1.466 -10.385 1.00 97.31 67 ASP A O 1
ATOM 503 N N . LEU A 1 68 ? 10.437 0.430 -12.005 1.00 97.69 68 LEU A N 1
ATOM 504 C CA . LEU A 1 68 ? 11.713 0.431 -11.282 1.00 97.69 68 LEU A CA 1
ATOM 505 C C . LEU A 1 68 ? 12.193 1.860 -11.002 1.00 97.69 68 LEU A C 1
ATOM 507 O O . LEU A 1 68 ? 12.546 2.178 -9.868 1.00 97.69 68 LEU A O 1
ATOM 511 N N . GLU A 1 69 ? 12.159 2.722 -12.020 1.00 98.31 69 GLU A N 1
ATOM 512 C CA . GLU A 1 69 ? 12.542 4.127 -11.881 1.00 98.31 69 GLU A CA 1
ATOM 513 C C . GLU A 1 69 ? 11.629 4.871 -10.898 1.00 98.31 69 GLU A C 1
ATOM 515 O O . GLU A 1 69 ? 12.115 5.626 -10.059 1.00 98.31 69 GLU A O 1
ATOM 520 N N . LEU A 1 70 ? 10.318 4.610 -10.936 1.00 98.56 70 LEU A N 1
ATOM 521 C CA . LEU A 1 70 ? 9.367 5.161 -9.971 1.00 98.56 70 LEU A CA 1
ATOM 522 C C . LEU A 1 70 ? 9.744 4.779 -8.532 1.00 98.56 70 LEU A C 1
ATOM 524 O O . LEU A 1 70 ? 9.843 5.651 -7.670 1.00 98.56 70 LEU A O 1
ATOM 528 N N . VAL A 1 71 ? 9.986 3.490 -8.272 1.00 98.44 71 VAL A N 1
ATOM 529 C CA . VAL A 1 71 ? 10.374 3.002 -6.939 1.00 98.44 71 VAL A CA 1
ATOM 530 C C . VAL A 1 71 ? 11.690 3.630 -6.485 1.00 98.44 71 VAL A C 1
ATOM 532 O O . VAL A 1 71 ? 11.766 4.107 -5.352 1.00 98.44 71 VAL A O 1
ATOM 535 N N . ARG A 1 72 ? 12.701 3.671 -7.361 1.00 98.56 72 ARG A N 1
ATOM 536 C CA . ARG A 1 72 ? 14.009 4.270 -7.071 1.00 98.56 72 ARG A CA 1
ATOM 537 C C . ARG A 1 72 ? 13.865 5.735 -6.663 1.00 98.56 72 ARG A C 1
ATOM 539 O O . ARG A 1 72 ? 14.296 6.117 -5.578 1.00 98.56 72 ARG A O 1
ATOM 546 N N . ARG A 1 73 ? 13.206 6.541 -7.500 1.00 98.69 73 ARG A N 1
ATOM 547 C CA . ARG A 1 73 ? 13.029 7.987 -7.291 1.00 98.69 73 ARG A CA 1
ATOM 548 C C . ARG A 1 73 ? 12.253 8.296 -6.016 1.00 98.69 73 ARG A C 1
ATOM 550 O O . ARG A 1 73 ? 12.636 9.188 -5.261 1.00 98.69 73 ARG A O 1
ATOM 557 N N . VAL A 1 74 ? 11.193 7.538 -5.744 1.00 98.50 74 VAL A N 1
ATOM 558 C CA . VAL A 1 74 ? 10.406 7.700 -4.517 1.00 98.50 74 VAL A CA 1
ATOM 559 C C . VAL A 1 74 ? 11.213 7.282 -3.285 1.00 98.50 74 VAL A C 1
ATOM 561 O O . VAL A 1 74 ? 11.208 8.000 -2.285 1.00 98.50 74 VAL A O 1
ATOM 564 N N . ARG A 1 75 ? 11.958 6.168 -3.340 1.00 98.31 75 ARG A N 1
ATOM 565 C CA . ARG A 1 75 ? 12.830 5.736 -2.235 1.00 98.31 75 ARG A CA 1
ATOM 566 C C . ARG A 1 75 ? 13.905 6.777 -1.919 1.00 98.31 75 ARG A C 1
ATOM 568 O O . ARG A 1 75 ? 14.103 7.093 -0.748 1.00 98.31 75 ARG A O 1
ATOM 575 N N . GLU A 1 76 ? 14.568 7.319 -2.936 1.00 98.19 76 GLU A N 1
ATOM 576 C CA . GLU A 1 76 ? 15.588 8.364 -2.780 1.00 98.19 76 GLU A CA 1
ATOM 577 C C . GLU A 1 76 ? 15.021 9.625 -2.117 1.00 98.19 76 GLU A C 1
ATOM 579 O O . GLU A 1 76 ? 15.636 10.167 -1.200 1.00 98.19 76 GLU A O 1
ATOM 584 N N . ALA A 1 77 ? 13.825 10.061 -2.521 1.00 98.12 77 ALA A N 1
ATOM 585 C CA . ALA A 1 77 ? 13.183 11.249 -1.965 1.00 98.12 77 ALA A CA 1
ATOM 586 C C . ALA A 1 77 ? 12.673 11.042 -0.527 1.00 98.12 77 ALA A C 1
ATOM 588 O O . ALA A 1 77 ? 12.804 11.912 0.340 1.00 98.12 77 ALA A O 1
ATOM 589 N N . MET A 1 78 ? 12.076 9.883 -0.243 1.00 97.56 78 MET A N 1
ATOM 590 C CA . MET A 1 78 ? 11.445 9.635 1.052 1.00 97.56 78 MET A CA 1
ATOM 591 C C . MET A 1 78 ? 12.420 9.142 2.123 1.00 97.56 78 MET A C 1
ATOM 593 O O . MET A 1 78 ? 12.155 9.352 3.311 1.00 97.56 78 MET A O 1
ATOM 597 N N . GLY A 1 79 ? 13.552 8.556 1.733 1.00 96.50 79 GLY A N 1
ATOM 598 C CA . GLY A 1 79 ? 14.525 7.953 2.642 1.00 96.50 79 GLY A CA 1
ATOM 599 C C . GLY A 1 79 ? 14.199 6.493 2.993 1.00 96.50 79 GLY A C 1
ATOM 600 O O . GLY A 1 79 ? 13.223 5.926 2.496 1.00 96.50 79 GLY A O 1
ATOM 601 N N . PRO A 1 80 ? 15.019 5.847 3.840 1.00 96.12 80 PRO A N 1
ATOM 602 C CA . PRO A 1 80 ? 14.960 4.399 4.062 1.00 96.12 80 PRO A CA 1
ATOM 603 C C . PRO A 1 80 ? 13.784 3.940 4.939 1.00 96.12 80 PRO A C 1
ATOM 605 O O . PRO A 1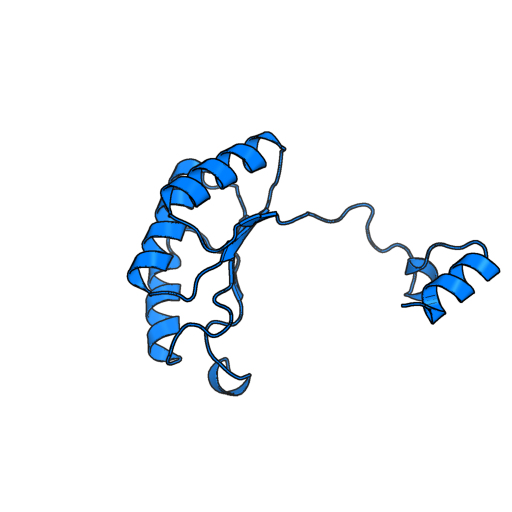 80 ? 13.334 2.806 4.802 1.00 96.12 80 PRO A O 1
ATOM 608 N N . ASP A 1 81 ? 13.250 4.809 5.800 1.00 95.38 81 ASP A N 1
ATOM 609 C CA . ASP A 1 81 ? 12.319 4.395 6.862 1.00 95.38 81 ASP A CA 1
ATOM 610 C C . ASP A 1 81 ? 10.864 4.230 6.402 1.00 95.38 81 ASP A C 1
ATOM 612 O O . ASP A 1 81 ? 10.060 3.593 7.086 1.00 95.38 81 ASP A O 1
ATOM 616 N N . ILE A 1 82 ? 10.491 4.808 5.253 1.00 97.00 82 ILE A N 1
ATOM 617 C CA . ILE A 1 82 ? 9.128 4.667 4.734 1.00 97.00 82 ILE A CA 1
ATOM 618 C C . ILE A 1 82 ? 8.898 3.238 4.225 1.00 97.00 82 ILE A C 1
ATOM 620 O O . ILE A 1 82 ? 9.733 2.658 3.520 1.00 97.00 82 ILE A O 1
ATOM 624 N N . GLN A 1 83 ? 7.736 2.668 4.539 1.00 97.88 83 GLN A N 1
ATOM 625 C CA . GLN A 1 83 ? 7.309 1.405 3.947 1.00 97.88 83 GLN A CA 1
ATOM 626 C C . GLN A 1 83 ? 6.738 1.649 2.550 1.00 97.88 83 GLN A C 1
ATOM 628 O O . GLN A 1 83 ? 5.733 2.340 2.405 1.00 97.88 83 GLN A O 1
ATOM 633 N N . ILE A 1 84 ? 7.352 1.047 1.533 1.00 98.25 84 ILE A N 1
ATOM 634 C CA . ILE A 1 84 ? 6.902 1.154 0.142 1.00 98.25 84 ILE A CA 1
ATOM 635 C C . ILE A 1 84 ? 6.352 -0.195 -0.293 1.00 98.25 84 ILE A C 1
ATOM 637 O O . ILE A 1 84 ? 7.025 -1.214 -0.159 1.00 98.25 84 ILE A O 1
ATOM 641 N N . SER A 1 85 ? 5.133 -0.203 -0.817 1.00 98.25 85 SER A N 1
ATOM 642 C CA . SER A 1 85 ? 4.566 -1.359 -1.519 1.00 98.25 85 SER A CA 1
ATOM 643 C C . SER A 1 85 ? 4.243 -0.956 -2.951 1.00 98.25 85 SER A C 1
ATOM 645 O O . SER A 1 85 ? 3.931 0.209 -3.200 1.00 98.25 85 SER A O 1
ATOM 647 N N . VAL A 1 86 ? 4.310 -1.898 -3.884 1.00 98.25 86 VAL A N 1
ATOM 648 C CA . VAL A 1 86 ? 3.935 -1.660 -5.284 1.00 98.25 86 VAL A CA 1
ATOM 649 C C . VAL A 1 86 ? 2.736 -2.527 -5.612 1.00 98.25 86 VAL A C 1
ATOM 651 O O . VAL A 1 86 ? 2.725 -3.700 -5.264 1.00 98.25 86 VAL A O 1
ATOM 654 N N . ASP A 1 87 ? 1.735 -1.954 -6.263 1.00 98.25 87 ASP A N 1
ATOM 655 C CA . ASP A 1 87 ? 0.549 -2.654 -6.746 1.00 98.25 87 ASP A CA 1
ATOM 656 C C . ASP A 1 87 ? 0.506 -2.540 -8.264 1.00 98.25 87 ASP A C 1
ATOM 658 O O . ASP A 1 87 ? 0.309 -1.451 -8.807 1.00 98.25 87 ASP A O 1
ATOM 662 N N . ALA A 1 88 ? 0.773 -3.659 -8.933 1.00 97.38 88 ALA A N 1
ATOM 663 C CA . ALA A 1 88 ? 0.848 -3.714 -10.385 1.00 97.38 88 ALA A CA 1
ATOM 664 C C . ALA A 1 88 ? -0.511 -3.983 -11.037 1.00 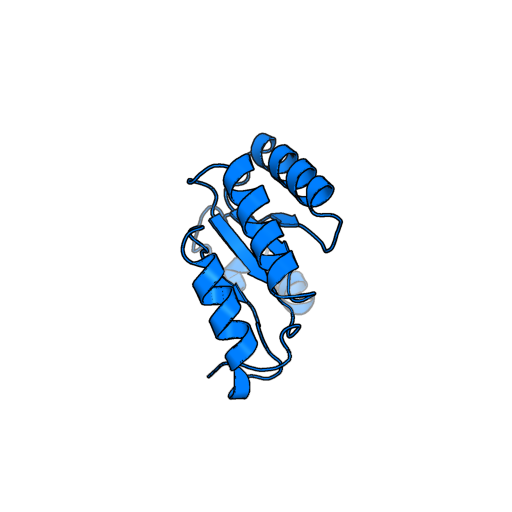97.38 88 ALA A C 1
ATOM 666 O O . ALA A 1 88 ? -0.597 -3.918 -12.259 1.00 97.38 88 ALA A O 1
ATOM 667 N N . ASN A 1 89 ? -1.546 -4.322 -10.256 1.00 97.25 89 ASN A N 1
ATOM 668 C CA . ASN A 1 89 ? -2.883 -4.658 -10.746 1.00 97.25 89 ASN A CA 1
ATOM 669 C C . ASN A 1 89 ? -2.871 -5.529 -12.019 1.00 97.25 89 ASN A C 1
ATOM 671 O O . ASN A 1 89 ? -3.584 -5.242 -12.976 1.00 97.25 89 ASN A O 1
ATOM 675 N N . GLN A 1 90 ? -2.079 -6.608 -12.004 1.00 97.00 90 GLN A N 1
ATOM 676 C CA . GLN A 1 90 ? -1.934 -7.598 -13.083 1.00 97.00 90 GLN A CA 1
ATOM 677 C C . GLN A 1 90 ? -1.171 -7.103 -14.323 1.00 97.00 90 GLN A C 1
ATOM 679 O O . GLN A 1 90 ? -1.162 -7.770 -15.352 1.00 97.00 90 GLN A O 1
ATOM 684 N N . GLY A 1 91 ? -0.516 -5.946 -14.243 1.00 95.94 91 GLY A N 1
ATOM 685 C CA . GLY A 1 91 ? 0.068 -5.272 -15.399 1.00 95.94 91 GLY A CA 1
ATOM 686 C C . GLY A 1 91 ? 1.294 -5.949 -16.020 1.00 95.94 91 GLY A C 1
ATOM 687 O O . GLY A 1 91 ? 1.653 -5.630 -17.155 1.00 95.94 91 GLY A O 1
ATOM 688 N N . TYR A 1 92 ? 1.952 -6.898 -15.338 1.00 96.38 92 TYR A N 1
ATOM 689 C CA . TYR A 1 92 ? 3.044 -7.639 -15.967 1.00 96.38 92 TYR A CA 1
ATOM 690 C C . TYR A 1 92 ? 2.511 -8.806 -16.809 1.00 96.38 92 TYR A C 1
ATOM 692 O O . TYR A 1 92 ? 1.745 -9.630 -16.314 1.00 96.38 92 TYR A O 1
ATOM 700 N N . PRO A 1 93 ? 2.983 -8.959 -18.061 1.00 92.75 93 PRO A N 1
ATOM 701 C CA . PRO A 1 93 ? 2.401 -9.908 -19.012 1.00 92.75 93 PRO A CA 1
ATOM 702 C C . PRO A 1 93 ? 2.706 -11.377 -18.695 1.00 92.75 93 PRO A C 1
ATOM 704 O O . PRO A 1 93 ? 2.097 -12.270 -19.272 1.00 92.75 93 PRO A O 1
ATOM 707 N N . ALA A 1 94 ? 3.702 -11.646 -17.847 1.00 94.38 94 ALA A N 1
ATOM 708 C CA . ALA A 1 94 ? 4.115 -13.000 -17.506 1.00 94.38 94 ALA A CA 1
ATOM 709 C C . ALA A 1 94 ? 4.864 -13.040 -16.162 1.00 94.38 94 ALA A C 1
ATOM 711 O O . ALA A 1 94 ? 5.566 -12.073 -15.826 1.00 94.38 94 ALA A O 1
ATOM 712 N N . PRO A 1 95 ? 4.827 -14.177 -15.436 1.00 96.00 95 PRO A N 1
ATOM 713 C CA . PRO A 1 95 ? 5.536 -14.340 -14.164 1.00 96.00 95 PRO A CA 1
ATOM 714 C C . PRO A 1 95 ? 7.033 -14.049 -14.269 1.00 96.00 95 PRO A C 1
ATOM 716 O O . PRO A 1 95 ? 7.617 -13.406 -13.403 1.00 96.00 95 PRO A O 1
ATOM 719 N N . ASN A 1 96 ? 7.671 -14.441 -15.375 1.00 95.56 96 ASN A N 1
ATOM 720 C CA . ASN A 1 96 ? 9.093 -14.174 -15.581 1.00 95.56 96 ASN A CA 1
ATOM 721 C C . ASN A 1 96 ? 9.411 -12.667 -15.680 1.00 95.56 96 ASN A C 1
ATOM 723 O O . ASN A 1 96 ? 10.471 -12.243 -15.223 1.00 95.56 96 ASN A O 1
ATOM 727 N N . ALA A 1 97 ? 8.524 -11.852 -16.256 1.00 94.00 97 ALA A N 1
ATOM 728 C CA . ALA A 1 97 ? 8.686 -10.408 -16.357 1.00 94.00 97 ALA A CA 1
ATOM 729 C C . ALA A 1 97 ? 8.530 -9.755 -14.984 1.00 94.00 97 ALA A C 1
ATOM 731 O O . ALA A 1 97 ? 9.392 -8.966 -14.595 1.00 94.00 97 ALA A O 1
ATOM 732 N N . ALA A 1 98 ? 7.509 -10.176 -14.234 1.00 95.94 98 ALA A N 1
ATOM 733 C CA . ALA A 1 98 ? 7.287 -9.772 -12.852 1.00 95.94 98 ALA A CA 1
ATOM 734 C C . ALA A 1 98 ? 8.476 -10.114 -11.939 1.00 95.94 98 ALA A C 1
ATOM 736 O O . ALA A 1 98 ? 8.986 -9.252 -11.228 1.00 95.94 98 ALA A O 1
ATOM 737 N N . ILE A 1 99 ? 8.984 -11.349 -11.989 1.00 96.19 99 ILE A N 1
ATOM 738 C CA . ILE A 1 99 ? 10.113 -11.785 -11.153 1.00 96.19 99 ILE A CA 1
ATOM 739 C C . ILE A 1 99 ? 11.355 -10.926 -11.414 1.00 96.19 99 ILE A C 1
ATOM 741 O O . ILE A 1 99 ? 12.040 -10.538 -10.467 1.00 96.19 99 ILE A O 1
ATOM 745 N N . ARG A 1 100 ? 11.656 -10.606 -12.681 1.00 95.69 100 ARG A N 1
ATOM 746 C CA . ARG A 1 100 ? 12.818 -9.771 -13.025 1.00 95.69 100 ARG A CA 1
ATOM 747 C C . ARG A 1 100 ? 12.718 -8.377 -12.412 1.00 95.69 100 ARG A C 1
ATOM 749 O O . ARG A 1 100 ? 13.684 -7.923 -11.807 1.00 95.69 100 ARG A O 1
ATOM 756 N N . VAL A 1 101 ? 11.571 -7.715 -12.551 1.00 95.75 101 VAL A N 1
ATOM 757 C CA . VAL A 1 101 ? 11.392 -6.354 -12.028 1.00 95.75 101 VAL A CA 1
ATOM 758 C C . VAL A 1 101 ? 11.314 -6.325 -10.504 1.00 95.75 101 VAL A C 1
ATOM 760 O O . VAL A 1 101 ? 11.958 -5.480 -9.895 1.00 95.75 101 VAL A O 1
ATOM 763 N N . ILE A 1 102 ? 10.644 -7.294 -9.868 1.00 96.19 102 ILE A N 1
ATOM 764 C CA . ILE A 1 102 ? 10.610 -7.412 -8.401 1.00 96.19 102 ILE A CA 1
ATOM 765 C C . ILE A 1 102 ? 12.026 -7.584 -7.841 1.00 96.19 102 ILE A C 1
ATOM 767 O O . ILE A 1 102 ? 12.384 -6.929 -6.866 1.00 96.19 102 ILE A O 1
ATOM 771 N N . ARG A 1 103 ? 12.854 -8.432 -8.469 1.00 96.50 103 ARG A N 1
ATOM 772 C CA . ARG A 1 103 ? 14.257 -8.615 -8.066 1.00 96.50 103 ARG A CA 1
ATOM 773 C C . ARG A 1 103 ? 15.072 -7.336 -8.223 1.00 96.50 103 ARG A C 1
ATOM 775 O O . ARG A 1 103 ? 15.858 -7.031 -7.336 1.00 96.50 103 ARG A O 1
ATOM 782 N N . ALA A 1 104 ? 14.866 -6.589 -9.306 1.00 96.25 104 ALA A N 1
ATOM 783 C CA . ALA A 1 104 ? 15.524 -5.300 -9.503 1.00 96.25 104 ALA A CA 1
ATOM 784 C C . ALA A 1 104 ? 15.078 -4.256 -8.464 1.00 96.25 104 ALA A C 1
ATOM 786 O O . ALA A 1 104 ? 15.878 -3.446 -8.024 1.00 96.25 104 ALA A O 1
ATOM 787 N N . MET A 1 105 ? 13.821 -4.297 -8.018 1.00 96.50 105 MET A N 1
ATOM 788 C CA . MET A 1 105 ? 13.317 -3.396 -6.977 1.00 96.50 105 MET A CA 1
ATOM 789 C C . MET A 1 105 ? 13.737 -3.796 -5.553 1.00 96.50 105 MET A C 1
ATOM 791 O O . MET A 1 105 ? 13.538 -3.014 -4.622 1.00 96.50 105 MET A O 1
ATOM 795 N N . ALA A 1 106 ? 14.282 -5.001 -5.351 1.00 93.88 106 ALA A N 1
ATOM 796 C CA . ALA A 1 106 ? 14.575 -5.536 -4.021 1.00 93.88 106 ALA A CA 1
ATOM 797 C C . ALA A 1 106 ? 15.588 -4.679 -3.242 1.00 93.88 106 ALA A C 1
ATOM 799 O O . ALA A 1 106 ? 15.467 -4.554 -2.023 1.00 93.88 106 ALA A O 1
ATOM 800 N N . GLU A 1 107 ? 16.532 -4.034 -3.935 1.00 95.12 107 GLU A N 1
ATOM 801 C CA . GLU A 1 107 ? 17.506 -3.118 -3.324 1.00 95.12 107 GLU A CA 1
ATOM 802 C C . GLU A 1 107 ? 16.854 -1.888 -2.663 1.00 95.12 107 GLU A C 1
ATOM 804 O O . GLU A 1 107 ? 17.416 -1.325 -1.727 1.00 95.12 107 GLU A O 1
ATOM 809 N N . TYR A 1 108 ? 15.635 -1.513 -3.070 1.00 97.44 108 TYR A N 1
ATOM 810 C CA . TYR A 1 108 ? 14.896 -0.373 -2.515 1.00 97.44 108 TYR A CA 1
ATOM 811 C C . TYR A 1 108 ? 14.018 -0.735 -1.308 1.00 97.44 108 TYR A C 1
ATOM 813 O O . TYR A 1 108 ? 13.226 0.094 -0.847 1.00 97.44 108 TYR A O 1
ATOM 821 N N . GLY A 1 109 ? 14.135 -1.958 -0.779 1.00 95.94 109 GLY A N 1
ATOM 822 C CA . GLY A 1 109 ? 13.462 -2.366 0.456 1.00 95.94 109 GLY A CA 1
ATOM 823 C C . GLY A 1 109 ? 11.937 -2.320 0.352 1.00 95.94 109 GLY A C 1
ATOM 824 O O . GLY A 1 109 ? 11.274 -1.697 1.185 1.00 95.94 109 GLY A O 1
ATOM 825 N N . LEU A 1 110 ? 11.375 -2.929 -0.697 1.00 96.25 110 LEU A N 1
ATOM 826 C CA . LEU A 1 110 ? 9.925 -3.071 -0.832 1.00 96.25 110 LEU A CA 1
ATOM 827 C C . LEU A 1 110 ? 9.350 -3.945 0.289 1.00 96.25 110 LEU A C 1
ATOM 829 O O . LEU A 1 110 ? 9.897 -4.993 0.624 1.00 96.25 110 LEU A O 1
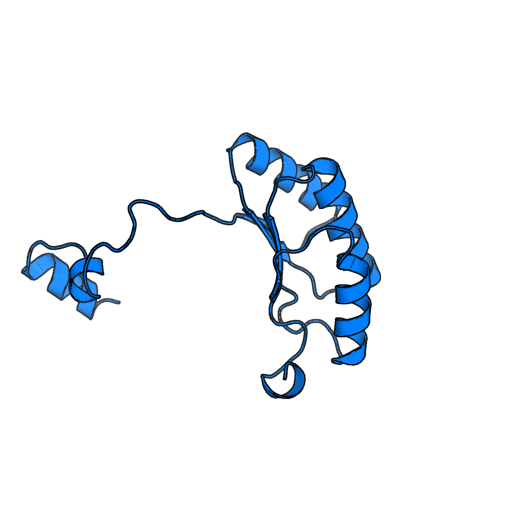ATOM 833 N N . ARG A 1 111 ? 8.193 -3.543 0.821 1.00 96.56 111 ARG A N 1
ATOM 834 C CA . ARG A 1 111 ? 7.429 -4.328 1.795 1.00 96.56 111 ARG A CA 1
ATOM 835 C C . ARG A 1 111 ? 6.757 -5.532 1.133 1.00 96.56 111 ARG A C 1
ATOM 837 O O . ARG A 1 111 ? 6.787 -6.622 1.693 1.00 96.56 111 ARG A O 1
ATOM 844 N N . TYR A 1 112 ? 6.130 -5.321 -0.024 1.00 96.81 112 TYR A N 1
ATOM 845 C CA . TYR A 1 112 ? 5.573 -6.365 -0.888 1.00 96.81 112 TYR A CA 1
ATOM 846 C C . TYR A 1 112 ? 5.300 -5.827 -2.303 1.00 96.81 112 TYR A C 1
ATOM 848 O O . TYR A 1 112 ? 5.194 -4.615 -2.513 1.00 96.81 112 TYR A O 1
ATOM 856 N N . MET A 1 113 ? 5.164 -6.754 -3.255 1.00 97.25 113 MET A N 1
ATOM 857 C CA . MET A 1 113 ? 4.577 -6.531 -4.579 1.00 97.25 113 MET A CA 1
ATOM 858 C C . MET A 1 113 ? 3.181 -7.158 -4.595 1.00 97.25 113 MET A C 1
ATOM 860 O O . MET A 1 113 ? 3.038 -8.348 -4.321 1.00 97.25 113 MET A O 1
ATOM 864 N N . GLU A 1 114 ? 2.161 -6.369 -4.904 1.00 97.50 114 GLU A N 1
ATOM 865 C CA . GLU A 1 114 ? 0.769 -6.795 -4.983 1.00 97.50 114 GLU A CA 1
ATOM 866 C C . GLU A 1 114 ? 0.363 -7.065 -6.425 1.00 97.50 114 GLU A C 1
ATOM 868 O O . GLU A 1 114 ? 0.595 -6.251 -7.320 1.00 97.50 114 GLU A O 1
ATOM 873 N N . GLN A 1 115 ? -0.242 -8.239 -6.608 1.00 97.12 115 GLN A N 1
ATOM 874 C CA . GLN A 1 115 ? -0.852 -8.712 -7.843 1.00 97.12 115 GLN A CA 1
ATOM 875 C C . GLN A 1 115 ? -0.028 -8.393 -9.109 1.00 97.12 115 GLN A C 1
ATOM 877 O O . GLN A 1 115 ? -0.491 -7.649 -9.972 1.00 97.12 115 GLN A O 1
ATOM 882 N N . PRO A 1 116 ? 1.205 -8.925 -9.239 1.00 97.12 116 PRO A N 1
ATOM 883 C CA . PRO A 1 116 ? 2.071 -8.622 -10.377 1.00 97.12 116 PRO A CA 1
ATOM 884 C C . PRO A 1 116 ? 1.503 -9.078 -11.727 1.00 97.12 116 PRO A C 1
ATOM 886 O O . PRO A 1 116 ? 1.748 -8.427 -12.738 1.00 97.12 116 PRO A O 1
ATOM 889 N N . VAL A 1 117 ? 0.773 -10.193 -11.743 1.00 97.50 117 VAL A N 1
ATOM 890 C CA . VAL A 1 117 ? 0.268 -10.877 -12.943 1.00 97.50 117 VAL A CA 1
ATOM 891 C C . VAL A 1 117 ? -1.205 -11.252 -12.769 1.00 97.50 117 VAL A C 1
ATOM 893 O O . VAL A 1 117 ? -1.732 -11.218 -11.653 1.00 97.50 117 VAL A O 1
ATOM 896 N N . GLU A 1 118 ? -1.870 -11.594 -13.870 1.00 97.00 118 GLU A N 1
ATOM 897 C CA . GLU A 1 118 ? -3.269 -12.031 -13.886 1.00 97.00 118 GLU A CA 1
ATOM 898 C C . GLU A 1 118 ? -3.446 -13.443 -13.302 1.00 97.00 118 GLU A C 1
ATOM 900 O O . GLU A 1 118 ? -2.735 -14.377 -13.666 1.00 97.00 118 GLU A O 1
ATOM 905 N N . GLY A 1 119 ? -4.445 -13.604 -12.428 1.00 94.00 119 GLY A N 1
ATOM 906 C CA . GLY A 1 119 ? -4.837 -14.898 -11.861 1.00 94.00 119 GLY A CA 1
ATOM 907 C C . GLY A 1 119 ? -3.974 -15.391 -10.691 1.00 94.00 119 GLY A C 1
ATOM 908 O O . GLY A 1 119 ? -2.810 -15.032 -10.538 1.00 94.00 119 GLY A O 1
ATOM 909 N N . ILE A 1 120 ? -4.568 -16.233 -9.836 1.00 91.94 120 ILE A N 1
ATOM 910 C CA . ILE A 1 120 ? -3.878 -16.842 -8.682 1.00 91.94 120 ILE A CA 1
ATOM 911 C C . ILE A 1 120 ? -2.807 -17.832 -9.152 1.00 91.94 120 ILE A C 1
ATOM 913 O O . ILE A 1 120 ? -1.706 -17.826 -8.610 1.00 91.94 120 ILE A O 1
ATOM 917 N N . ASP A 1 121 ? -3.098 -18.620 -10.189 1.00 92.56 121 ASP A N 1
ATOM 918 C CA . ASP A 1 121 ? -2.191 -19.663 -10.684 1.00 92.56 121 ASP A CA 1
ATOM 919 C C . ASP A 1 121 ? -0.865 -19.098 -11.207 1.00 92.56 121 ASP A C 1
ATOM 921 O O . ASP A 1 121 ? 0.181 -19.708 -11.024 1.00 92.56 121 ASP A O 1
ATOM 925 N N . ALA A 1 122 ? -0.882 -17.912 -11.821 1.00 91.00 122 ALA A N 1
ATOM 926 C CA . ALA A 1 122 ? 0.336 -17.262 -12.301 1.00 91.00 122 ALA A CA 1
ATOM 927 C C . ALA A 1 122 ? 1.152 -16.600 -11.170 1.00 91.00 122 ALA A C 1
ATOM 929 O O . ALA A 1 122 ? 2.319 -16.263 -11.380 1.00 91.00 122 ALA A O 1
ATOM 930 N N . MET A 1 123 ? 0.546 -16.385 -9.995 1.00 89.69 123 MET A N 1
ATOM 931 C CA . MET A 1 123 ? 1.208 -15.837 -8.804 1.00 89.69 123 MET A CA 1
ATOM 932 C C . MET A 1 123 ? 1.791 -16.911 -7.869 1.00 89.69 123 MET A C 1
ATOM 934 O O . MET A 1 123 ? 2.564 -16.544 -6.982 1.00 89.69 123 MET A O 1
ATOM 938 N N . ALA A 1 124 ? 1.398 -18.181 -8.028 1.00 80.75 124 ALA A N 1
ATOM 939 C CA . ALA A 1 124 ? 1.843 -19.318 -7.212 1.00 80.75 124 ALA A CA 1
ATOM 940 C C . ALA A 1 124 ? 3.239 -19.822 -7.619 1.00 80.75 124 ALA A C 1
ATOM 942 O O . ALA A 1 124 ? 3.996 -20.213 -6.700 1.00 80.75 124 ALA A O 1
#